Protein AF-A0A4R9PRF9-F1 (afdb_monomer_lite)

Structure (mmCIF, N/CA/C/O backbone):
data_AF-A0A4R9PRF9-F1
#
_entry.id   AF-A0A4R9PRF9-F1
#
loop_
_atom_site.group_PDB
_atom_site.id
_atom_site.type_symbol
_atom_site.label_atom_id
_atom_site.label_alt_id
_atom_site.label_comp_id
_atom_site.label_asym_id
_atom_site.label_entity_id
_atom_site.label_seq_id
_atom_site.pdbx_PDB_ins_code
_atom_site.Cartn_x
_atom_site.Cartn_y
_atom_site.Cartn_z
_atom_site.occupancy
_atom_site.B_iso_or_equiv
_atom_site.auth_seq_id
_atom_site.auth_comp_id
_atom_site.auth_asym_id
_atom_site.auth_atom_id
_atom_site.pdbx_PDB_model_num
ATOM 1 N N . MET A 1 1 ? -11.852 -20.373 -36.639 1.00 43.25 1 MET A N 1
ATOM 2 C CA . MET A 1 1 ? -11.249 -20.894 -35.395 1.00 43.25 1 MET A CA 1
ATOM 3 C C . MET A 1 1 ? -9.854 -20.311 -35.255 1.00 43.25 1 MET A C 1
ATOM 5 O O . MET A 1 1 ? -9.153 -20.250 -36.254 1.00 43.25 1 MET A O 1
ATOM 9 N N . GLU A 1 2 ? -9.505 -19.896 -34.034 1.00 45.34 2 GLU A N 1
ATOM 10 C CA . GLU A 1 2 ? -8.129 -19.699 -33.543 1.00 45.34 2 GLU A CA 1
ATOM 11 C C . GLU A 1 2 ? -7.301 -18.555 -34.160 1.00 45.34 2 GLU A C 1
ATOM 13 O O . GLU A 1 2 ? -6.243 -18.746 -34.743 1.00 45.34 2 GLU A O 1
ATOM 18 N N . GLN A 1 3 ? -7.740 -17.320 -33.913 1.00 40.44 3 GLN A N 1
ATOM 19 C CA . GLN A 1 3 ? -6.817 -16.204 -33.664 1.00 40.44 3 GLN A CA 1
ATOM 20 C C . GLN A 1 3 ? -7.097 -15.701 -32.246 1.00 40.44 3 GLN A C 1
ATOM 22 O O . GLN A 1 3 ? -7.493 -14.556 -32.021 1.00 40.44 3 GLN A O 1
ATOM 27 N N . SER A 1 4 ? -6.949 -16.603 -31.274 1.00 44.34 4 SER A N 1
ATOM 28 C CA . SER A 1 4 ? -6.904 -16.255 -29.859 1.00 44.34 4 SER A CA 1
ATOM 29 C C . SER A 1 4 ? -5.612 -15.471 -29.647 1.00 44.34 4 SER A C 1
ATOM 31 O O . SER A 1 4 ? -4.576 -16.033 -29.292 1.00 44.34 4 SER A O 1
ATOM 33 N N . LYS A 1 5 ? -5.651 -14.162 -29.947 1.00 46.97 5 LYS A N 1
ATOM 34 C CA . LYS A 1 5 ? -4.644 -13.186 -29.525 1.00 46.97 5 LYS A CA 1
ATOM 35 C C . LYS A 1 5 ? -4.304 -13.541 -28.086 1.00 46.97 5 LYS A C 1
ATOM 37 O O . LYS A 1 5 ? -5.140 -13.380 -27.200 1.00 46.97 5 LYS A O 1
ATOM 42 N N . ARG A 1 6 ? -3.094 -14.053 -27.854 1.00 47.03 6 ARG A N 1
ATOM 43 C CA . ARG A 1 6 ? -2.512 -14.146 -26.518 1.00 47.03 6 ARG A CA 1
ATOM 44 C C . ARG A 1 6 ? -2.376 -12.713 -26.026 1.00 47.03 6 ARG A C 1
ATOM 46 O O . ARG A 1 6 ? -1.321 -12.102 -26.163 1.00 47.03 6 ARG A O 1
ATOM 53 N N . ILE A 1 7 ? -3.458 -12.160 -25.491 1.00 50.09 7 ILE A N 1
ATOM 54 C CA . ILE A 1 7 ? -3.417 -10.957 -24.681 1.00 50.09 7 ILE A CA 1
ATOM 55 C C . ILE A 1 7 ? -2.743 -11.411 -23.395 1.00 50.09 7 ILE A C 1
ATOM 57 O O . ILE A 1 7 ? -3.374 -11.774 -22.408 1.00 50.09 7 ILE A O 1
ATOM 61 N N . ARG A 1 8 ? -1.414 -11.481 -23.439 1.00 52.66 8 ARG A N 1
ATOM 62 C CA . ARG A 1 8 ? -0.600 -11.571 -22.242 1.00 52.66 8 ARG A CA 1
ATOM 63 C C . ARG A 1 8 ? -0.684 -10.169 -21.647 1.00 52.66 8 ARG A C 1
ATOM 65 O O . ARG A 1 8 ? 0.178 -9.342 -21.917 1.00 52.66 8 ARG A O 1
ATOM 72 N N . PHE A 1 9 ? -1.768 -9.881 -20.923 1.00 51.88 9 PHE A N 1
ATOM 73 C CA . PHE A 1 9 ? -1.793 -8.775 -19.973 1.00 51.88 9 PHE A CA 1
ATOM 74 C C . PHE A 1 9 ? -0.676 -9.098 -18.981 1.00 51.88 9 PHE A C 1
ATOM 76 O O . PHE A 1 9 ? -0.868 -9.852 -18.030 1.00 51.88 9 PHE A O 1
ATOM 83 N N . ARG A 1 10 ? 0.549 -8.656 -19.281 1.00 64.19 10 ARG A N 1
ATOM 84 C CA . ARG A 1 10 ? 1.579 -8.592 -18.258 1.00 64.19 10 ARG A CA 1
ATOM 85 C C . ARG A 1 10 ? 1.067 -7.525 -17.314 1.00 64.19 10 ARG A C 1
ATOM 87 O O . ARG A 1 10 ? 0.929 -6.374 -17.715 1.00 64.19 10 ARG A O 1
ATOM 94 N N . GLU A 1 11 ? 0.673 -7.958 -16.126 1.00 80.38 11 GLU A N 1
ATOM 95 C CA . GLU A 1 11 ? 0.420 -7.053 -15.018 1.00 80.38 11 GLU A CA 1
ATOM 96 C C . GLU A 1 11 ? 1.605 -6.087 -14.922 1.00 80.38 11 GLU A C 1
ATOM 98 O O . GLU A 1 11 ? 2.762 -6.516 -14.985 1.00 80.38 11 GLU A O 1
ATOM 103 N N . ASP A 1 12 ? 1.304 -4.791 -14.854 1.00 88.62 12 ASP A N 1
ATOM 104 C CA . ASP A 1 12 ? 2.324 -3.776 -14.624 1.00 88.62 12 ASP A CA 1
ATOM 105 C C . ASP A 1 12 ? 3.010 -4.040 -13.275 1.00 88.62 12 ASP A C 1
ATOM 107 O O . ASP A 1 12 ? 2.363 -4.453 -12.311 1.00 88.62 12 ASP A O 1
ATOM 111 N N . GLU A 1 13 ? 4.318 -3.807 -13.192 1.00 90.75 13 GLU A N 1
ATOM 112 C CA . GLU A 1 13 ? 5.116 -4.121 -12.002 1.00 90.75 13 GLU A CA 1
ATOM 113 C C . GLU A 1 13 ? 4.576 -3.426 -10.745 1.00 90.75 13 GLU A C 1
ATOM 115 O O . GLU A 1 13 ? 4.496 -4.040 -9.681 1.00 90.75 13 GLU A O 1
ATOM 120 N N . ARG A 1 14 ? 4.085 -2.188 -10.872 1.00 93.19 14 ARG A N 1
ATOM 121 C CA . ARG A 1 14 ? 3.483 -1.457 -9.749 1.00 93.19 14 ARG A CA 1
ATOM 122 C C . ARG A 1 14 ? 2.180 -2.115 -9.303 1.00 93.19 14 ARG A C 1
ATOM 124 O O . ARG A 1 14 ? 1.923 -2.218 -8.106 1.00 93.19 14 ARG A O 1
ATOM 131 N N . SER A 1 15 ? 1.384 -2.612 -10.250 1.00 94.06 15 SER A N 1
ATOM 132 C CA . SER A 1 15 ? 0.148 -3.349 -9.951 1.00 94.06 15 SER A CA 1
ATOM 133 C C . SER A 1 15 ? 0.440 -4.667 -9.227 1.00 94.06 15 SER A C 1
ATOM 135 O O . SER A 1 15 ? -0.208 -4.968 -8.223 1.00 94.06 15 SER A O 1
ATOM 137 N N . LEU A 1 16 ? 1.466 -5.403 -9.669 1.00 95.00 16 LEU A N 1
ATOM 138 C CA . LEU A 1 16 ? 1.942 -6.622 -9.009 1.00 95.00 16 LEU A CA 1
ATOM 139 C C . LEU A 1 16 ? 2.389 -6.338 -7.569 1.00 95.00 16 LEU A C 1
ATOM 141 O O . LEU A 1 16 ? 1.954 -7.019 -6.638 1.00 95.00 16 LEU A O 1
ATOM 145 N N . LEU A 1 17 ? 3.236 -5.326 -7.378 1.00 96.94 17 LEU A N 1
ATOM 146 C CA . LEU A 1 17 ? 3.775 -4.960 -6.069 1.00 96.94 17 LEU A CA 1
ATOM 147 C C . LEU A 1 17 ? 2.673 -4.505 -5.106 1.00 96.94 17 LEU A C 1
ATOM 149 O O . LEU A 1 17 ? 2.633 -4.967 -3.964 1.00 96.94 17 LEU A O 1
ATOM 153 N N . LEU A 1 18 ? 1.733 -3.676 -5.573 1.00 96.56 18 LEU A N 1
ATOM 154 C CA . LEU A 1 18 ? 0.589 -3.250 -4.768 1.00 96.56 18 LEU A CA 1
ATOM 155 C C . LEU A 1 18 ? -0.276 -4.446 -4.366 1.00 96.56 18 LEU A C 1
ATOM 157 O O . LEU A 1 18 ? -0.670 -4.566 -3.207 1.00 96.56 18 LEU A O 1
ATOM 161 N N . ARG A 1 19 ? -0.547 -5.363 -5.301 1.00 97.06 19 ARG A N 1
ATOM 162 C CA . ARG A 1 19 ? -1.339 -6.566 -5.030 1.00 97.06 19 ARG A CA 1
ATOM 163 C C . ARG A 1 19 ? -0.677 -7.462 -3.984 1.00 97.06 19 ARG A C 1
ATOM 165 O O . ARG A 1 19 ? -1.368 -7.938 -3.086 1.00 97.06 19 ARG A O 1
ATOM 172 N N . LEU A 1 20 ? 0.635 -7.680 -4.069 1.00 97.69 20 LEU A N 1
ATOM 173 C CA . LEU A 1 20 ? 1.380 -8.472 -3.082 1.00 97.69 20 LEU A CA 1
ATOM 174 C C . LEU A 1 20 ? 1.379 -7.804 -1.701 1.00 97.69 20 LEU A C 1
ATOM 176 O O . LEU A 1 20 ? 1.120 -8.471 -0.699 1.00 97.69 20 LEU A O 1
ATOM 180 N N . LEU A 1 21 ? 1.591 -6.487 -1.644 1.00 97.88 21 LEU A N 1
ATOM 181 C CA . LEU A 1 21 ? 1.510 -5.732 -0.394 1.00 97.88 21 LEU A CA 1
ATOM 182 C C . LEU A 1 21 ? 0.111 -5.838 0.231 1.00 97.88 21 LEU A C 1
ATOM 184 O O . LEU A 1 21 ? -0.013 -6.111 1.424 1.00 97.88 21 LEU A O 1
ATOM 188 N N . LEU A 1 22 ? -0.944 -5.691 -0.574 1.00 98.06 22 LEU A N 1
ATOM 189 C CA . LEU A 1 22 ? -2.325 -5.840 -0.118 1.00 98.06 22 LEU A CA 1
ATOM 190 C C . LEU A 1 22 ? -2.633 -7.260 0.361 1.00 98.06 22 LEU A C 1
ATOM 192 O O . LEU A 1 22 ? -3.377 -7.402 1.327 1.00 98.06 22 LEU A O 1
ATOM 196 N N . GLN A 1 23 ? -2.075 -8.303 -0.259 1.00 98.19 23 GLN A N 1
ATOM 197 C CA . GLN A 1 23 ? -2.234 -9.683 0.214 1.00 98.19 23 GLN A CA 1
ATOM 198 C C . GLN A 1 23 ? -1.623 -9.872 1.606 1.00 98.19 23 GLN A C 1
ATOM 200 O O . GLN A 1 23 ? -2.286 -10.406 2.496 1.00 98.19 23 GLN A O 1
ATOM 205 N N . VAL A 1 24 ? -0.398 -9.383 1.823 1.00 97.50 24 VAL A N 1
ATOM 206 C CA . VAL A 1 24 ? 0.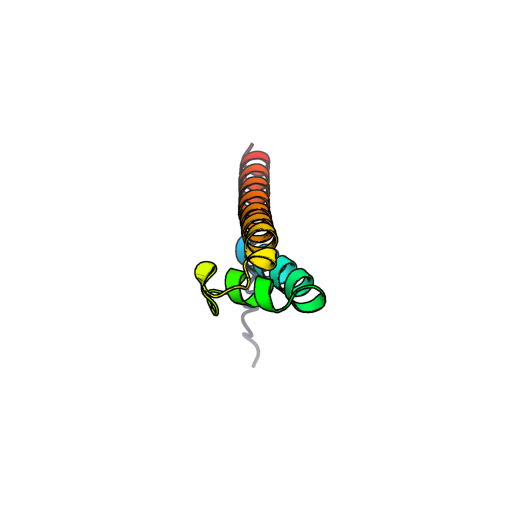269 -9.460 3.133 1.00 97.50 24 VAL A CA 1
ATOM 207 C C . VAL A 1 24 ? -0.484 -8.640 4.180 1.00 97.50 24 VAL A C 1
ATOM 209 O O . VAL A 1 24 ? -0.757 -9.144 5.270 1.00 97.50 24 VAL A O 1
ATOM 212 N N . ALA A 1 25 ? -0.856 -7.401 3.847 1.00 97.00 25 ALA A N 1
ATOM 213 C CA . ALA A 1 25 ? -1.602 -6.529 4.745 1.00 97.00 25 ALA A CA 1
ATOM 214 C C . ALA A 1 25 ? -2.975 -7.123 5.085 1.00 97.00 25 ALA A C 1
ATOM 216 O O . ALA A 1 25 ? -3.341 -7.162 6.249 1.00 97.00 25 ALA A O 1
ATOM 217 N N . SER A 1 26 ? -3.707 -7.670 4.111 1.00 97.50 26 SER A N 1
ATOM 218 C CA . SER A 1 26 ? -5.034 -8.257 4.356 1.00 97.50 26 SER A CA 1
ATOM 219 C C . SER A 1 26 ? -4.971 -9.495 5.249 1.00 97.50 26 SER A C 1
ATOM 221 O O . SER A 1 26 ? -5.896 -9.734 6.017 1.00 97.50 26 SER A O 1
ATOM 223 N N . ALA A 1 27 ? -3.892 -10.277 5.161 1.00 97.69 27 ALA A N 1
ATOM 224 C CA . ALA A 1 27 ? -3.710 -11.474 5.977 1.00 97.69 27 ALA A CA 1
ATOM 225 C C . ALA A 1 27 ? -3.337 -11.168 7.437 1.00 97.69 27 ALA A C 1
ATOM 227 O O . ALA A 1 27 ? -3.562 -12.009 8.304 1.00 97.69 27 ALA A O 1
ATOM 228 N N . ARG A 1 28 ? -2.733 -10.004 7.709 1.00 94.69 28 ARG A N 1
ATOM 229 C CA . ARG A 1 28 ? -2.216 -9.647 9.041 1.00 94.69 28 ARG A CA 1
ATOM 230 C C . ARG A 1 28 ? -3.005 -8.535 9.721 1.00 94.69 28 ARG A C 1
ATOM 232 O O . ARG A 1 28 ? -3.318 -8.649 10.894 1.00 94.69 28 ARG A O 1
ATOM 239 N N . GLU A 1 29 ? -3.313 -7.478 8.980 1.00 95.69 29 GLU A N 1
ATOM 240 C CA . GLU A 1 29 ? -3.886 -6.222 9.467 1.00 95.69 29 GLU A CA 1
ATOM 241 C C . GLU A 1 29 ? -4.920 -5.681 8.452 1.00 95.69 29 GLU A C 1
ATOM 243 O O . GLU A 1 29 ? -4.623 -4.769 7.666 1.00 95.69 29 GLU A O 1
ATOM 248 N N . PRO A 1 30 ? -6.151 -6.231 8.425 1.00 96.50 30 PRO A N 1
ATOM 249 C CA . PRO A 1 30 ? -7.160 -5.906 7.409 1.00 96.50 30 PRO A CA 1
ATOM 250 C C . PRO A 1 30 ? -7.494 -4.411 7.304 1.00 96.50 30 PRO A C 1
ATOM 252 O O . PRO A 1 30 ? -7.753 -3.901 6.212 1.00 96.50 30 PRO A O 1
ATOM 255 N N . GLU A 1 31 ? -7.441 -3.690 8.424 1.00 96.69 31 GLU A N 1
ATOM 256 C CA . GLU A 1 31 ? -7.706 -2.250 8.471 1.00 96.69 31 GLU A CA 1
ATOM 257 C C . GLU A 1 31 ? -6.639 -1.426 7.748 1.00 96.69 31 GLU A C 1
ATOM 259 O O . GLU A 1 31 ? -6.948 -0.447 7.065 1.00 96.69 31 GLU A O 1
ATOM 264 N N . ILE A 1 32 ? -5.381 -1.866 7.807 1.00 96.62 32 ILE A N 1
ATOM 265 C CA . ILE A 1 32 ? -4.290 -1.246 7.053 1.00 96.62 32 ILE A CA 1
ATOM 266 C C . ILE A 1 32 ? -4.477 -1.507 5.558 1.00 96.62 32 ILE A C 1
ATOM 268 O O . ILE A 1 32 ? -4.316 -0.596 4.747 1.00 96.62 32 ILE A O 1
ATOM 272 N N . ALA A 1 33 ? -4.885 -2.720 5.174 1.00 97.75 33 ALA A N 1
ATOM 273 C CA . ALA A 1 33 ? -5.199 -3.024 3.778 1.00 97.75 33 ALA A CA 1
ATOM 274 C C . ALA A 1 33 ? -6.360 -2.163 3.245 1.00 97.75 33 ALA A C 1
ATOM 276 O O . ALA A 1 33 ? -6.350 -1.749 2.082 1.00 97.75 33 ALA A O 1
ATOM 277 N N . ALA A 1 34 ? -7.356 -1.852 4.082 1.00 97.12 34 ALA A N 1
ATOM 278 C CA . ALA A 1 34 ? -8.435 -0.933 3.727 1.00 97.12 34 ALA A CA 1
ATOM 279 C C . ALA A 1 34 ? -7.922 0.498 3.480 1.00 97.12 34 ALA A C 1
ATOM 281 O O . ALA A 1 34 ? -8.373 1.138 2.529 1.00 97.12 34 ALA A O 1
ATOM 282 N N . VAL A 1 35 ? -6.941 0.971 4.257 1.00 97.56 35 VAL A N 1
ATOM 283 C CA . VAL A 1 35 ? -6.281 2.266 4.015 1.00 97.56 35 VAL A CA 1
ATOM 284 C C . VAL A 1 35 ? -5.448 2.252 2.733 1.00 97.56 35 VAL A C 1
ATOM 286 O O . VAL A 1 35 ? -5.617 3.131 1.893 1.00 97.56 35 VAL A O 1
ATOM 289 N N . LEU A 1 36 ? -4.611 1.232 2.525 1.00 96.69 36 LEU A N 1
ATOM 290 C CA . LEU A 1 36 ? -3.778 1.106 1.319 1.00 96.69 36 LEU A CA 1
ATOM 291 C C . LEU A 1 36 ? -4.599 1.016 0.025 1.00 96.69 36 LEU A C 1
ATOM 293 O O . LEU A 1 36 ? -4.162 1.478 -1.023 1.00 96.69 36 LEU A O 1
ATOM 297 N N . SER A 1 37 ? -5.795 0.427 0.095 1.00 95.94 37 SER A N 1
ATOM 298 C CA . SER A 1 37 ? -6.732 0.346 -1.035 1.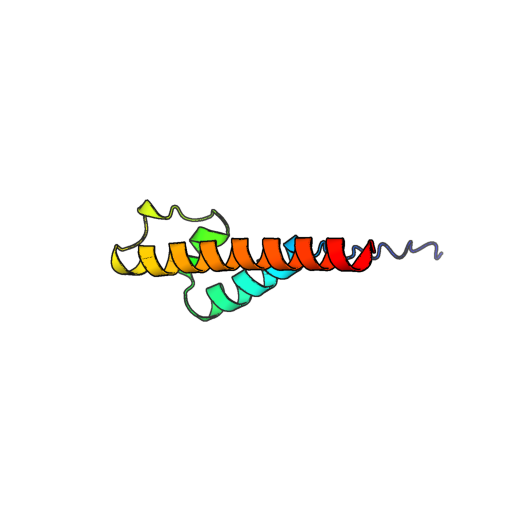00 95.94 37 SER A CA 1
ATOM 299 C C . SER A 1 37 ? -7.620 1.586 -1.191 1.00 95.94 37 SER A C 1
ATOM 301 O O . SER A 1 37 ? -8.493 1.599 -2.055 1.00 95.94 37 SER A O 1
ATOM 303 N N . GLY A 1 38 ? -7.448 2.610 -0.348 1.00 95.44 38 GLY A N 1
ATOM 304 C CA . GLY A 1 38 ? -8.264 3.828 -0.358 1.00 95.44 38 GLY A CA 1
ATOM 305 C C . GLY A 1 38 ? -9.712 3.630 0.103 1.00 95.44 38 GLY A C 1
ATOM 306 O O . GLY A 1 38 ? -10.502 4.569 0.063 1.00 95.44 38 GLY A O 1
ATOM 307 N N . ARG A 1 39 ? -10.080 2.428 0.566 1.00 96.69 39 ARG A N 1
ATOM 308 C CA . ARG A 1 39 ? -11.427 2.108 1.068 1.00 96.69 39 ARG A CA 1
ATOM 309 C C . ARG A 1 39 ? -11.697 2.695 2.449 1.00 96.69 39 ARG A C 1
ATOM 311 O O . ARG A 1 39 ? -12.852 2.808 2.849 1.00 96.69 39 ARG A O 1
ATOM 318 N N . ARG A 1 40 ? -10.643 3.055 3.183 1.00 96.00 40 ARG A N 1
ATOM 319 C CA . ARG A 1 40 ? -10.723 3.676 4.504 1.00 96.00 40 ARG A CA 1
ATOM 320 C C . ARG A 1 40 ? -9.747 4.843 4.603 1.00 96.00 40 ARG A C 1
ATOM 322 O O . ARG A 1 40 ? -8.640 4.787 4.080 1.00 96.00 40 ARG A O 1
ATOM 329 N N . SER A 1 41 ? -10.152 5.901 5.299 1.00 95.69 41 SER A N 1
ATOM 330 C CA . SER A 1 41 ? -9.276 7.042 5.569 1.00 95.69 41 SER A CA 1
ATOM 331 C C . SER A 1 41 ? -8.361 6.763 6.761 1.00 95.69 41 SER A C 1
ATOM 333 O O . SER A 1 41 ? -8.825 6.257 7.785 1.00 95.69 41 SER A O 1
ATOM 335 N N . LEU A 1 42 ? -7.089 7.162 6.674 1.00 95.06 42 LEU A N 1
ATOM 336 C CA . LEU A 1 42 ? -6.106 7.018 7.755 1.00 95.06 42 LEU A CA 1
ATOM 337 C C . LEU A 1 42 ? -6.597 7.626 9.080 1.00 95.06 42 LEU A C 1
ATOM 339 O O . LEU A 1 42 ? -6.427 7.029 10.139 1.00 95.06 42 LEU A O 1
ATOM 343 N N . VAL A 1 43 ? -7.247 8.795 9.033 1.00 95.38 43 VAL A N 1
ATOM 344 C CA . VAL A 1 43 ? -7.721 9.486 10.248 1.00 95.38 43 VAL A CA 1
ATOM 345 C C . VAL A 1 43 ? -8.885 8.766 10.932 1.00 95.38 43 VAL A C 1
ATOM 347 O O . VAL A 1 43 ? -9.127 8.988 12.115 1.00 95.38 43 VAL A O 1
ATOM 350 N N . SER A 1 44 ? -9.578 7.882 10.207 1.00 95.94 44 SER A N 1
ATOM 351 C CA . SER A 1 44 ? -10.675 7.067 10.742 1.00 95.94 44 SER A CA 1
ATOM 352 C C . SER A 1 44 ? -10.198 5.808 11.472 1.00 95.94 44 SER A C 1
ATOM 354 O O . SER A 1 44 ? -11.022 5.084 12.031 1.00 95.94 44 SER A O 1
ATOM 356 N N . LEU A 1 45 ? -8.895 5.511 11.433 1.00 96.44 45 LEU A N 1
ATOM 357 C CA . LEU A 1 45 ? -8.307 4.427 12.209 1.00 96.44 45 LEU A CA 1
ATOM 358 C C . LEU A 1 45 ? -8.177 4.807 13.682 1.00 96.44 45 LEU A C 1
ATOM 360 O O . LEU A 1 45 ? -8.016 5.987 14.038 1.00 96.44 45 LEU A O 1
ATOM 364 N N . ALA A 1 46 ? -8.182 3.770 14.513 1.00 96.06 46 ALA A N 1
ATOM 365 C CA . ALA A 1 46 ? -7.845 3.881 15.916 1.00 96.06 46 ALA A CA 1
ATOM 366 C C . ALA A 1 46 ? -6.392 4.411 16.054 1.00 96.06 46 ALA A C 1
ATOM 368 O O . ALA A 1 46 ? -5.555 4.123 15.189 1.00 96.06 46 ALA A O 1
ATOM 369 N N . PRO A 1 47 ? -6.087 5.291 17.032 1.00 96.31 47 PRO A N 1
ATOM 370 C CA . PRO A 1 47 ? -4.791 5.972 17.124 1.00 96.31 47 PRO A CA 1
ATOM 371 C C . PRO A 1 47 ? -3.564 5.056 17.020 1.00 96.31 47 PRO A C 1
ATOM 373 O O . PRO A 1 47 ? -2.598 5.402 16.340 1.00 96.31 47 PRO A O 1
ATOM 376 N N . GLU A 1 48 ? -3.624 3.884 17.645 1.00 95.44 48 GLU A N 1
ATOM 377 C CA . GLU A 1 48 ? -2.567 2.858 17.635 1.00 95.44 48 GLU A CA 1
ATOM 378 C C . GLU A 1 48 ? -2.307 2.273 16.237 1.00 95.44 48 GLU A C 1
ATOM 380 O O . GLU A 1 48 ? -1.171 1.927 15.919 1.00 95.44 48 GLU A O 1
ATOM 385 N N . GLN A 1 49 ? -3.319 2.226 15.370 1.00 95.69 49 GLN A N 1
ATOM 386 C CA . GLN A 1 49 ? -3.205 1.700 14.005 1.00 95.69 49 GLN A CA 1
ATOM 387 C C . GLN A 1 49 ? -2.654 2.718 12.994 1.00 95.69 49 GLN A C 1
ATOM 389 O O . GLN A 1 49 ? -2.251 2.343 11.890 1.00 95.69 49 GLN A O 1
ATOM 394 N N . ARG A 1 50 ? -2.602 4.012 13.338 1.00 96.88 50 ARG A N 1
ATOM 395 C CA . ARG A 1 50 ? -2.188 5.072 12.398 1.00 96.88 50 ARG A CA 1
ATOM 396 C C . ARG A 1 50 ? -0.712 4.990 12.026 1.00 96.88 50 ARG A C 1
ATOM 398 O O . ARG A 1 50 ? -0.378 5.142 10.854 1.00 96.88 50 ARG A O 1
ATOM 405 N N . ILE A 1 51 ? 0.164 4.737 13.002 1.00 97.12 51 ILE A N 1
ATOM 406 C CA . ILE A 1 51 ? 1.603 4.560 12.753 1.00 97.12 51 ILE A CA 1
ATOM 407 C C . ILE A 1 51 ? 1.841 3.337 11.844 1.00 97.12 51 ILE A C 1
ATOM 409 O O . ILE A 1 51 ? 2.459 3.520 10.795 1.00 97.12 51 ILE A O 1
ATOM 413 N N . PRO A 1 52 ? 1.304 2.136 12.141 1.00 95.75 52 PRO A N 1
ATOM 414 C CA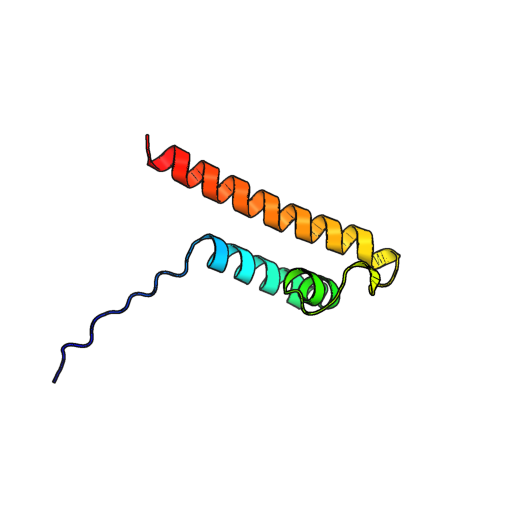 . PRO A 1 52 ? 1.373 0.990 11.233 1.00 95.75 52 PRO A CA 1
ATOM 415 C C . PRO A 1 52 ? 0.848 1.271 9.818 1.00 95.75 52 PRO A C 1
ATOM 417 O O . PRO A 1 52 ? 1.476 0.884 8.834 1.00 95.75 52 PRO A O 1
ATOM 420 N N . ALA A 1 53 ? -0.275 1.981 9.684 1.00 97.00 53 ALA A N 1
ATOM 421 C CA . ALA A 1 53 ? -0.830 2.320 8.375 1.00 97.00 53 ALA A CA 1
ATOM 422 C C . ALA A 1 53 ? 0.068 3.288 7.579 1.00 97.00 53 ALA A C 1
ATOM 424 O O . ALA A 1 53 ? 0.244 3.126 6.366 1.00 97.00 53 ALA A O 1
ATOM 425 N N . LEU A 1 54 ? 0.690 4.260 8.254 1.00 97.31 54 LEU A N 1
ATOM 426 C CA . LEU A 1 54 ? 1.711 5.124 7.655 1.00 97.31 54 LEU A CA 1
ATOM 427 C C . LEU A 1 54 ? 2.956 4.329 7.248 1.00 97.31 54 LEU A C 1
ATOM 429 O O . LEU A 1 54 ? 3.469 4.530 6.151 1.00 97.31 54 LEU A O 1
ATOM 433 N N . GLN A 1 55 ? 3.413 3.395 8.084 1.00 97.25 55 GLN A N 1
ATOM 434 C CA . GLN A 1 55 ? 4.548 2.526 7.764 1.00 97.25 55 GLN A CA 1
ATOM 435 C C . GLN A 1 55 ? 4.266 1.664 6.532 1.00 97.25 55 GLN A C 1
ATOM 437 O O . GLN A 1 55 ? 5.102 1.594 5.637 1.00 97.25 55 GLN A O 1
ATOM 442 N N . ALA A 1 56 ? 3.074 1.074 6.431 1.00 97.38 56 ALA A N 1
ATOM 443 C CA . ALA A 1 56 ? 2.678 0.293 5.263 1.00 97.38 56 ALA A CA 1
ATOM 444 C C . ALA A 1 56 ? 2.593 1.151 3.988 1.00 97.38 56 ALA A C 1
ATOM 446 O O . ALA A 1 56 ? 2.980 0.704 2.908 1.00 97.38 56 ALA A O 1
ATOM 447 N N . SER A 1 57 ? 2.154 2.407 4.117 1.00 96.56 57 SER A N 1
ATOM 448 C CA . SE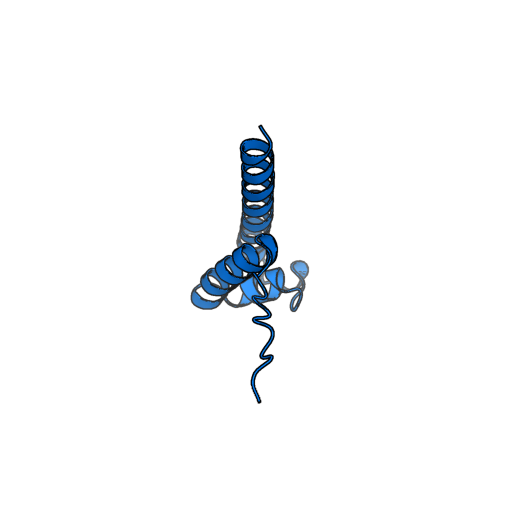R A 1 57 ? 2.205 3.384 3.020 1.00 96.56 57 SER A CA 1
ATOM 449 C C . SER A 1 57 ? 3.654 3.702 2.627 1.00 96.56 57 SER A C 1
ATOM 451 O O . SER A 1 57 ? 3.971 3.793 1.446 1.00 96.56 57 SER A O 1
ATOM 453 N N . GLY A 1 58 ? 4.561 3.802 3.603 1.00 98.00 58 GLY A N 1
ATOM 454 C CA . GLY A 1 58 ? 6.001 3.932 3.375 1.00 98.00 58 GLY A CA 1
ATOM 455 C C . GLY A 1 58 ? 6.595 2.744 2.614 1.00 98.00 58 GLY A C 1
ATOM 456 O O . GLY A 1 58 ? 7.327 2.949 1.650 1.00 98.00 58 GLY A O 1
ATOM 457 N N . VAL A 1 59 ? 6.222 1.513 2.979 1.00 98.12 59 VAL A N 1
ATOM 458 C CA . VAL A 1 59 ? 6.628 0.295 2.255 1.00 98.12 59 VAL A CA 1
ATOM 459 C C . VAL A 1 59 ? 6.167 0.345 0.801 1.00 98.12 59 VAL A C 1
ATOM 461 O O . VAL A 1 59 ? 6.942 0.022 -0.093 1.00 98.12 59 VAL A O 1
ATOM 464 N N . TRP A 1 60 ? 4.938 0.800 0.537 1.00 98.00 60 TRP A N 1
ATOM 465 C CA . TRP A 1 60 ? 4.466 0.990 -0.835 1.00 98.00 60 TRP A CA 1
ATOM 466 C C . TRP A 1 60 ? 5.370 1.939 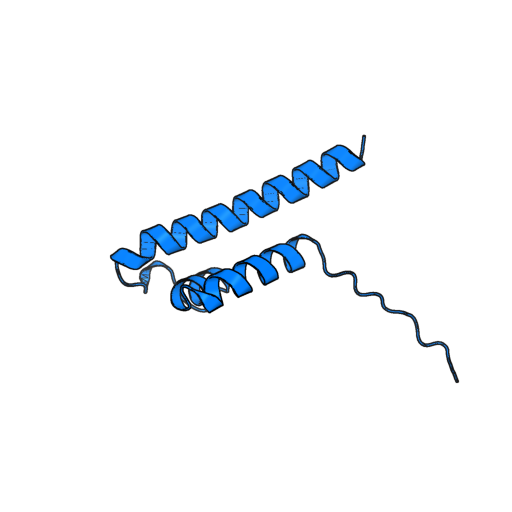-1.637 1.00 98.00 60 TRP A C 1
ATOM 468 O O . TRP A 1 60 ? 5.796 1.591 -2.738 1.00 98.00 60 TRP A O 1
ATOM 478 N N . PHE A 1 61 ? 5.729 3.096 -1.076 1.00 97.88 61 PHE A N 1
ATOM 479 C CA . PHE A 1 61 ? 6.645 4.026 -1.743 1.00 97.88 61 PHE A CA 1
ATOM 480 C C . PHE A 1 61 ? 8.039 3.430 -1.964 1.00 97.88 61 PHE A C 1
ATOM 482 O O . PHE A 1 61 ? 8.607 3.605 -3.036 1.00 97.88 61 PHE A O 1
ATOM 489 N N . GLN A 1 62 ? 8.570 2.675 -1.000 1.00 98.44 62 GLN A N 1
ATOM 490 C CA . GLN A 1 62 ? 9.861 1.994 -1.147 1.00 98.44 62 GLN A CA 1
ATOM 491 C C . GLN A 1 62 ? 9.839 0.950 -2.271 1.00 98.44 62 GLN A C 1
ATOM 493 O O . GLN A 1 62 ? 10.791 0.862 -3.044 1.00 98.44 62 GLN A O 1
ATOM 498 N N . LEU A 1 63 ? 8.747 0.189 -2.405 1.00 97.94 63 LEU A N 1
ATOM 499 C CA . LEU A 1 63 ? 8.571 -0.765 -3.504 1.00 97.94 63 LEU A CA 1
ATOM 500 C C . LEU A 1 63 ? 8.555 -0.061 -4.867 1.00 97.94 63 LEU A C 1
ATOM 502 O O . LEU A 1 63 ? 9.161 -0.559 -5.814 1.00 97.94 63 LEU A O 1
ATOM 506 N N . LEU A 1 64 ? 7.907 1.104 -4.960 1.00 96.50 64 LEU A N 1
ATOM 507 C CA . LEU A 1 64 ? 7.924 1.924 -6.173 1.00 96.50 64 LEU A CA 1
ATOM 508 C C . LEU A 1 64 ? 9.336 2.406 -6.519 1.00 96.50 64 LEU A C 1
ATOM 510 O O . LEU A 1 64 ? 9.747 2.286 -7.670 1.00 96.50 64 LEU A O 1
ATOM 514 N N . THR A 1 65 ? 10.093 2.888 -5.531 1.00 97.44 65 THR A N 1
ATOM 515 C CA . THR A 1 65 ? 11.485 3.313 -5.732 1.00 97.44 65 THR A CA 1
ATOM 516 C C . THR A 1 65 ? 12.353 2.169 -6.251 1.00 97.44 65 THR A C 1
ATOM 518 O O . THR A 1 65 ? 13.066 2.353 -7.232 1.00 97.44 65 THR A O 1
ATOM 521 N N . ILE A 1 66 ? 12.245 0.973 -5.666 1.00 95.62 66 ILE A N 1
ATOM 522 C CA . ILE A 1 66 ? 13.008 -0.205 -6.112 1.00 95.62 66 ILE A CA 1
ATOM 523 C C . ILE A 1 66 ? 12.655 -0.586 -7.558 1.00 95.62 66 ILE A C 1
ATOM 525 O O . ILE A 1 66 ? 13.549 -0.901 -8.345 1.00 95.62 66 ILE A O 1
ATOM 529 N N . ALA A 1 67 ? 11.370 -0.552 -7.927 1.00 94.75 67 ALA A N 1
ATOM 530 C CA . ALA A 1 67 ? 10.942 -0.839 -9.296 1.00 94.75 67 ALA A CA 1
ATOM 531 C C . ALA A 1 67 ? 11.522 0.178 -10.297 1.00 94.75 67 ALA A C 1
ATOM 533 O O . ALA A 1 67 ? 12.046 -0.204 -11.346 1.00 94.75 67 ALA A O 1
ATOM 534 N N . ASP A 1 68 ? 11.492 1.468 -9.955 1.00 94.06 68 ASP A N 1
ATOM 535 C CA . ASP A 1 68 ? 12.057 2.528 -10.794 1.00 94.06 68 ASP A CA 1
ATOM 536 C C . ASP A 1 68 ? 13.592 2.390 -10.921 1.00 94.06 68 ASP A C 1
ATOM 538 O O . ASP A 1 68 ? 14.143 2.514 -12.020 1.00 94.06 68 ASP A O 1
ATOM 542 N N . GLU A 1 69 ? 14.293 2.054 -9.833 1.00 95.38 69 GLU A N 1
ATOM 543 C CA . GLU A 1 69 ? 15.736 1.771 -9.839 1.00 95.38 69 GLU A CA 1
ATOM 544 C C . GLU A 1 69 ? 16.085 0.565 -10.723 1.00 95.38 69 GLU A C 1
ATOM 546 O O .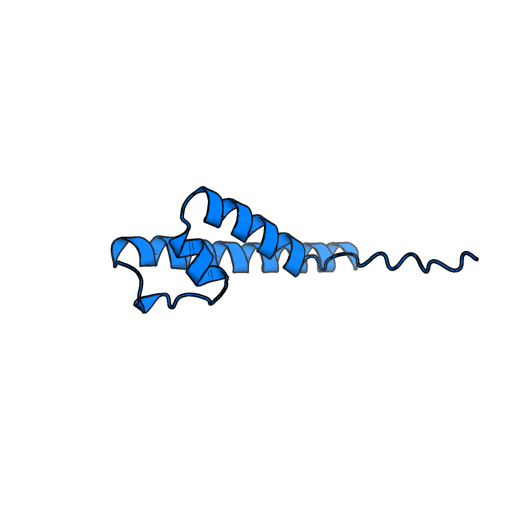 GLU A 1 69 ? 17.034 0.626 -11.512 1.00 95.38 69 GLU A O 1
ATOM 551 N N . LEU A 1 70 ? 15.298 -0.514 -10.653 1.00 92.38 70 LEU A N 1
ATOM 552 C CA . LEU A 1 70 ? 15.484 -1.707 -11.479 1.00 92.38 70 LEU A CA 1
ATOM 553 C C . LEU A 1 70 ? 15.308 -1.399 -12.971 1.00 92.38 70 LEU A C 1
ATOM 555 O O . LEU A 1 70 ? 16.089 -1.876 -13.802 1.00 92.38 70 LEU A O 1
ATOM 559 N N . LEU A 1 71 ? 14.306 -0.591 -13.323 1.00 91.31 71 LEU A N 1
ATOM 560 C CA . LEU A 1 71 ? 14.108 -0.122 -14.695 1.00 91.31 71 LEU A CA 1
ATOM 561 C C . LEU A 1 71 ? 15.298 0.721 -15.167 1.00 91.31 71 LEU A C 1
ATOM 563 O O . LEU A 1 71 ? 15.818 0.483 -16.258 1.00 91.31 71 LEU A O 1
ATOM 567 N N . ALA A 1 72 ? 15.782 1.643 -14.330 1.00 94.00 72 ALA A N 1
ATOM 568 C CA . ALA A 1 72 ? 16.950 2.461 -14.641 1.00 94.00 72 ALA A CA 1
ATOM 569 C C . ALA A 1 72 ? 18.224 1.618 -14.827 1.00 94.00 72 ALA A C 1
ATOM 571 O O . ALA A 1 72 ? 19.049 1.935 -15.681 1.00 94.00 72 ALA A O 1
ATOM 572 N N . MET A 1 73 ? 18.394 0.540 -14.053 1.00 96.00 73 MET A N 1
ATOM 573 C CA . MET A 1 73 ? 19.507 -0.404 -14.207 1.00 96.00 73 MET A CA 1
ATOM 574 C C . MET A 1 73 ? 19.449 -1.186 -15.519 1.00 96.00 73 MET A C 1
ATOM 576 O O . MET A 1 73 ? 20.493 -1.406 -16.117 1.00 96.00 73 MET A O 1
ATOM 580 N N . ARG A 1 74 ? 18.257 -1.589 -15.973 1.00 91.50 74 ARG A N 1
ATOM 581 C CA . ARG A 1 74 ? 18.072 -2.340 -17.231 1.00 91.50 74 ARG A CA 1
ATOM 582 C C . ARG A 1 74 ? 18.227 -1.491 -18.492 1.00 91.50 74 ARG A C 1
ATOM 584 O O . ARG A 1 74 ? 18.409 -2.049 -19.567 1.00 91.50 74 ARG A O 1
ATOM 591 N N . ALA A 1 75 ? 18.086 -0.175 -18.372 1.00 86.56 75 ALA A N 1
ATOM 592 C CA . ALA A 1 75 ? 18.230 0.764 -19.482 1.00 86.56 75 ALA A CA 1
ATOM 593 C C . ALA A 1 75 ? 19.694 1.164 -19.763 1.00 86.56 75 ALA A C 1
ATOM 595 O O . ALA A 1 75 ? 19.935 1.950 -20.679 1.00 86.56 75 ALA A O 1
ATOM 596 N N . ARG A 1 76 ? 20.643 0.664 -18.963 1.00 75.38 76 ARG A N 1
ATOM 597 C CA . ARG A 1 76 ? 22.091 0.845 -19.121 1.00 75.38 76 ARG A CA 1
ATOM 598 C C . ARG A 1 76 ? 22.708 -0.380 -19.781 1.00 75.38 76 ARG A C 1
ATOM 600 O O . ARG A 1 76 ? 23.647 -0.174 -20.576 1.00 75.38 76 ARG A O 1
#

Secondary structure (DSSP, 8-state):
------------HHHHHHHHHHHHHHHH-HHHHHHHTTSS-GGGS-HHHHHHHHHHHHHHHHHHHHHHHHHHHHT-

pLDDT: mean 89.21, std 16.36, range [40.44, 98.44]

Sequence (76 aa):
MEQSKRIRFREDERSLLLRLLLQVASAREPEIAAVLSGRRSLVSLAPEQRIPALQASGVWFQLLTIADELLAMRAR

Radius of gyration: 16.63 Å; chains: 1; bounding box: 34×30×53 Å

Foldseek 3Di:
DDPPPPPPPPPDQLNVQLVVLLVVCCVPPVVLSCVSVVVDPLVPDDPVCNVVSVVSVVVSVVSVVVVVVVVVVVVD